Protein AF-A0A9D1PDZ3-F1 (afdb_monomer_lite)

Radius of gyration: 18.88 Å; chains: 1; bounding box: 60×38×39 Å

Foldseek 3Di:
DDDDQDWDDAVPHTADDQVLAPDPLSNQAVPLLSVLLSVQLSCVVPVVDCLQPDDSVHRHSVSSNVSSVVLCVLLVRDNVHPPDPVSSCRSSVVSVVVSPFDWDWDADPNDIDIDGVCCQQPVVDPDRDPDDDDDDDDD

Secondary structure (DSSP, 8-state):
---PPPPPEETTEES--GGG-SSHHHHHH-HHHHHHHHHHHHHHHHS------S-TTS--HHHHHHHHHHHHHHH---TT----HHHHHHHHHHHHHHHS--EEEEEETTEEEEEEHHHHH-SS-SS-TT---------

Organism: NCBI:txid2838501

Sequence (139 aa):
MKKELPYFKIEEARGGNQEWFPDRMMRLGGCAAVTACDSCIFFDLYKETHLYPFDRKNITKADYIRFGMEMKPYLRPRWSGIDTLDIYMEGFGKYEKRQEKFMAKIVTYGKYFWVDFQELWNTGRKRKGGLILYRGKEG

pLDDT: mean 85.68, std 13.32, range [43.22, 97.5]

Structure (mmCIF, N/CA/C/O backbone):
data_AF-A0A9D1PDZ3-F1
#
_entry.id   AF-A0A9D1PDZ3-F1
#
loop_
_atom_site.group_PDB
_atom_site.id
_atom_site.type_symbol
_atom_site.label_atom_id
_atom_site.label_alt_id
_atom_site.label_comp_id
_atom_site.label_asym_id
_atom_site.label_entity_id
_atom_site.label_seq_id
_atom_site.pdbx_PDB_ins_code
_atom_site.Cartn_x
_atom_site.Cartn_y
_atom_site.Cartn_z
_atom_site.oc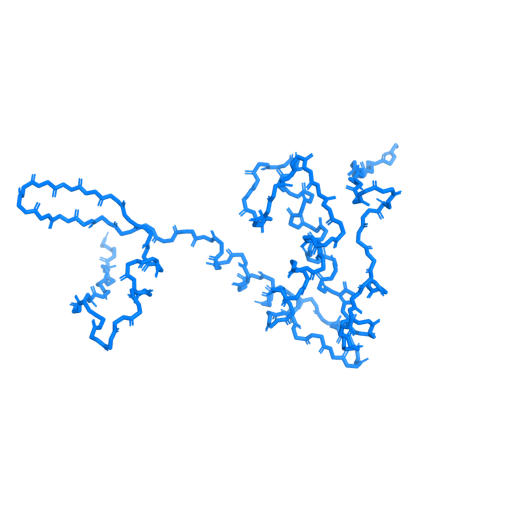cupancy
_atom_site.B_iso_or_equiv
_atom_site.auth_seq_id
_atom_site.auth_comp_id
_atom_site.auth_asym_id
_atom_site.auth_atom_id
_atom_site.pdbx_PDB_model_num
ATOM 1 N N . MET A 1 1 ? 24.091 16.941 11.151 1.00 52.69 1 MET A N 1
ATOM 2 C CA . MET A 1 1 ? 23.714 15.537 11.429 1.00 52.69 1 MET A CA 1
ATOM 3 C C . MET A 1 1 ? 22.585 15.159 10.479 1.00 52.69 1 MET A C 1
ATOM 5 O O . MET A 1 1 ? 21.596 15.883 10.449 1.00 52.69 1 MET A O 1
ATOM 9 N N . LYS A 1 2 ? 22.749 14.127 9.639 1.00 55.41 2 LYS A N 1
ATOM 10 C CA . LYS A 1 2 ? 21.676 13.692 8.727 1.00 55.41 2 LYS A CA 1
ATOM 11 C C . LYS A 1 2 ? 20.552 13.059 9.556 1.00 55.41 2 LYS A C 1
ATOM 13 O O . LYS A 1 2 ? 20.829 12.219 10.405 1.00 55.41 2 LYS A O 1
ATOM 18 N N . LYS A 1 3 ? 19.308 13.499 9.352 1.00 75.12 3 LYS A N 1
ATOM 19 C CA . LYS A 1 3 ? 18.118 12.845 9.912 1.00 75.12 3 LYS A CA 1
ATOM 20 C C . LYS A 1 3 ? 17.672 11.785 8.909 1.00 75.12 3 LYS A C 1
ATOM 22 O O . LYS A 1 3 ? 16.990 12.114 7.946 1.00 75.12 3 LYS A O 1
ATOM 27 N N . GLU A 1 4 ? 18.131 10.553 9.093 1.00 74.94 4 GLU A N 1
ATOM 28 C CA . GLU A 1 4 ? 17.720 9.416 8.262 1.00 74.94 4 GLU A CA 1
ATOM 29 C C . GLU A 1 4 ? 16.493 8.739 8.875 1.00 74.94 4 GLU A C 1
ATOM 31 O O . GLU A 1 4 ? 16.352 8.672 10.099 1.00 74.94 4 GLU A O 1
ATOM 36 N N . LEU A 1 5 ? 15.579 8.276 8.022 1.00 75.06 5 LEU A N 1
ATOM 37 C CA . LEU A 1 5 ? 14.415 7.526 8.475 1.00 75.06 5 LEU A CA 1
ATOM 38 C C . LEU A 1 5 ? 14.856 6.124 8.932 1.00 75.06 5 LEU A C 1
ATOM 40 O O . LEU A 1 5 ? 15.740 5.535 8.304 1.00 75.06 5 LEU A O 1
ATOM 44 N N . PRO A 1 6 ? 14.262 5.573 10.005 1.00 82.44 6 PRO A N 1
ATOM 45 C CA . PRO A 1 6 ? 14.533 4.201 10.407 1.00 82.44 6 PRO A CA 1
ATOM 46 C C . PRO A 1 6 ? 14.090 3.228 9.306 1.00 82.44 6 PRO A C 1
ATOM 48 O O . PRO A 1 6 ? 12.984 3.330 8.776 1.00 82.44 6 PRO A O 1
ATOM 51 N N . TYR A 1 7 ? 14.966 2.286 8.958 1.00 80.62 7 TYR A N 1
ATOM 52 C CA . TYR A 1 7 ? 14.661 1.246 7.978 1.00 80.62 7 TYR A CA 1
ATOM 53 C C . TYR A 1 7 ? 13.813 0.141 8.608 1.00 80.62 7 TYR A C 1
ATOM 55 O O . TYR A 1 7 ? 14.068 -0.275 9.739 1.00 80.62 7 TYR A O 1
ATOM 63 N N . PHE A 1 8 ? 12.879 -0.400 7.830 1.00 90.88 8 PHE A N 1
ATOM 64 C CA . PHE A 1 8 ? 12.209 -1.659 8.133 1.00 90.88 8 PHE A CA 1
ATOM 65 C C . PHE A 1 8 ? 12.768 -2.781 7.253 1.00 90.88 8 PHE A C 1
ATOM 67 O O . PHE A 1 8 ? 13.373 -2.542 6.199 1.00 90.88 8 PHE A O 1
ATOM 74 N N . LYS A 1 9 ? 12.582 -4.019 7.707 1.00 93.06 9 LYS A N 1
ATOM 75 C CA . LYS A 1 9 ? 12.952 -5.210 6.950 1.00 93.06 9 LYS A CA 1
ATOM 76 C C . LYS A 1 9 ? 11.710 -5.931 6.449 1.00 93.06 9 LYS A C 1
ATOM 78 O O . LYS A 1 9 ? 10.691 -5.959 7.135 1.00 93.06 9 LYS A O 1
ATOM 83 N N . ILE A 1 10 ? 11.843 -6.527 5.274 1.00 94.06 10 ILE A N 1
ATOM 84 C CA . ILE A 1 10 ? 10.925 -7.529 4.745 1.00 94.06 10 ILE A CA 1
ATOM 85 C C . ILE A 1 10 ? 11.740 -8.810 4.692 1.00 94.06 10 ILE A C 1
ATOM 87 O O . ILE A 1 10 ? 12.611 -8.952 3.831 1.00 94.06 10 ILE A O 1
ATOM 91 N N . GLU A 1 11 ? 11.516 -9.697 5.659 1.00 90.56 11 GLU A N 1
ATOM 92 C CA . GLU A 1 11 ? 12.396 -10.845 5.909 1.00 90.56 11 GLU A CA 1
ATOM 93 C C . GLU A 1 11 ? 13.868 -10.383 6.045 1.00 90.56 11 GLU A C 1
ATOM 95 O O . GLU A 1 11 ? 14.192 -9.564 6.908 1.00 90.56 11 GLU A O 1
ATOM 100 N N . GLU A 1 12 ? 14.761 -10.854 5.172 1.00 88.88 12 GLU A N 1
ATOM 101 C CA . GLU A 1 12 ? 16.183 -10.483 5.163 1.00 88.88 12 GLU A CA 1
ATOM 102 C C . GLU A 1 12 ? 16.490 -9.214 4.343 1.00 88.88 12 GLU A C 1
ATOM 104 O O . GLU A 1 12 ? 17.600 -8.679 4.398 1.00 88.88 12 GLU A O 1
ATOM 109 N N . ALA A 1 13 ? 15.520 -8.702 3.581 1.00 91.50 13 ALA A N 1
ATOM 110 C CA . ALA A 1 13 ? 15.702 -7.556 2.697 1.00 91.50 13 ALA A CA 1
ATOM 111 C C . ALA A 1 13 ? 15.389 -6.219 3.386 1.00 91.50 13 ALA A C 1
ATOM 113 O O . ALA A 1 13 ? 14.538 -6.125 4.271 1.00 91.50 13 ALA A O 1
ATOM 114 N N . ARG A 1 14 ? 16.073 -5.152 2.955 1.00 89.81 14 ARG A N 1
ATOM 115 C CA . ARG A 1 14 ? 15.788 -3.772 3.375 1.00 89.81 14 ARG A CA 1
ATOM 116 C C . ARG A 1 14 ? 14.755 -3.164 2.427 1.00 89.81 14 ARG A C 1
ATOM 118 O O . ARG A 1 14 ? 15.098 -2.894 1.280 1.00 89.81 14 ARG A O 1
ATOM 125 N N . GLY A 1 15 ? 13.540 -2.928 2.919 1.00 89.50 15 GLY A N 1
ATOM 126 C CA . GLY A 1 15 ? 12.436 -2.408 2.104 1.00 89.50 15 GLY A CA 1
ATOM 127 C C . GLY A 1 15 ? 11.995 -3.353 0.981 1.00 89.50 15 GLY A C 1
ATOM 128 O O . GLY A 1 15 ? 12.375 -4.527 0.948 1.00 89.50 15 GLY A O 1
ATOM 129 N N . GLY A 1 16 ? 11.160 -2.836 0.082 1.00 93.19 16 GLY A N 1
ATOM 130 C CA . GLY A 1 16 ? 10.625 -3.580 -1.051 1.00 93.19 16 GLY A CA 1
ATOM 131 C C . GLY A 1 16 ? 11.558 -3.679 -2.252 1.00 93.19 16 GLY A C 1
ATOM 132 O O . GLY A 1 16 ? 12.440 -2.849 -2.459 1.00 93.19 16 GLY A O 1
ATOM 133 N N . ASN A 1 17 ? 11.321 -4.676 -3.107 1.00 94.06 17 ASN A N 1
ATOM 134 C CA . ASN A 1 17 ? 12.016 -4.802 -4.388 1.00 94.06 17 ASN A CA 1
ATOM 135 C C . ASN A 1 17 ? 11.034 -5.164 -5.517 1.00 94.06 17 ASN A C 1
ATOM 137 O O . ASN A 1 17 ? 10.303 -6.155 -5.446 1.00 94.06 17 ASN A O 1
ATOM 141 N N . GLN A 1 18 ? 11.052 -4.365 -6.590 1.00 92.38 18 GLN A N 1
ATOM 142 C CA . GLN A 1 18 ? 10.204 -4.537 -7.775 1.00 92.38 18 GLN A CA 1
ATOM 143 C C . GLN A 1 18 ? 10.424 -5.868 -8.517 1.00 92.38 18 GLN A C 1
ATOM 145 O O . GLN A 1 18 ? 9.519 -6.349 -9.196 1.00 92.38 18 GLN A O 1
ATOM 150 N N . GLU A 1 19 ? 11.592 -6.495 -8.381 1.00 94.44 19 GLU A N 1
ATOM 151 C CA . GLU A 1 19 ? 11.920 -7.777 -9.018 1.00 94.44 19 GLU A CA 1
ATOM 152 C C . GLU A 1 19 ? 11.162 -8.956 -8.408 1.00 94.44 19 GLU A C 1
ATOM 154 O O . GLU A 1 19 ? 11.017 -10.000 -9.044 1.00 94.44 19 GLU A O 1
ATOM 159 N N . TRP A 1 20 ? 10.639 -8.796 -7.190 1.00 96.19 20 TRP A N 1
ATOM 160 C CA . TRP A 1 20 ? 9.866 -9.836 -6.516 1.00 96.19 20 TRP A CA 1
ATOM 161 C C . TRP A 1 20 ? 8.502 -10.079 -7.159 1.00 96.19 20 TRP A C 1
ATOM 163 O O . TRP A 1 20 ? 7.893 -11.123 -6.929 1.00 96.19 20 TRP A O 1
ATOM 173 N N . PHE A 1 21 ? 8.006 -9.128 -7.952 1.00 96.56 21 PHE A N 1
ATOM 174 C CA . PHE A 1 21 ? 6.673 -9.213 -8.525 1.00 96.56 21 PHE A CA 1
ATOM 175 C C . PHE A 1 21 ? 6.647 -10.163 -9.732 1.00 96.56 21 PHE A C 1
ATOM 177 O O . PHE A 1 21 ? 7.399 -9.975 -10.690 1.00 96.56 21 PHE A O 1
ATOM 184 N N . PRO A 1 22 ? 5.729 -11.145 -9.775 1.00 93.88 22 PRO A N 1
ATOM 185 C CA . PRO A 1 22 ? 5.571 -11.990 -10.958 1.00 93.88 22 PRO A CA 1
ATOM 186 C C . PRO A 1 22 ? 5.042 -11.190 -12.161 1.00 93.88 22 PRO A C 1
ATOM 188 O O . PRO A 1 22 ? 5.366 -11.494 -13.312 1.00 93.88 22 PRO A O 1
ATOM 191 N N . ASP A 1 23 ? 4.283 -10.121 -11.911 1.00 95.62 23 ASP A N 1
ATOM 192 C CA . ASP A 1 23 ? 3.717 -9.245 -12.934 1.00 95.62 23 ASP A CA 1
ATOM 193 C C . ASP A 1 23 ? 4.795 -8.436 -13.677 1.00 95.62 23 ASP A C 1
ATOM 195 O O . ASP A 1 23 ? 5.585 -7.703 -13.080 1.00 95.62 23 ASP A O 1
ATOM 199 N N . ARG A 1 24 ? 4.818 -8.549 -15.011 1.00 93.19 24 ARG A N 1
ATOM 200 C CA . ARG A 1 24 ? 5.832 -7.894 -15.855 1.00 93.19 24 ARG A CA 1
ATOM 201 C C . ARG A 1 24 ? 5.755 -6.366 -15.789 1.00 93.19 24 ARG A C 1
ATOM 203 O O . ARG A 1 24 ? 6.792 -5.711 -15.840 1.00 93.19 24 ARG A O 1
ATOM 210 N N . MET A 1 25 ? 4.554 -5.798 -15.671 1.00 93.19 25 MET A N 1
ATOM 211 C CA . MET A 1 25 ? 4.385 -4.345 -15.617 1.00 93.19 25 MET A CA 1
ATOM 212 C C . MET A 1 25 ? 4.866 -3.783 -14.273 1.00 93.19 25 MET A C 1
ATOM 214 O O . MET A 1 25 ? 5.507 -2.737 -14.252 1.00 93.19 25 MET A O 1
ATOM 218 N N . MET A 1 26 ? 4.641 -4.506 -13.171 1.00 95.12 26 MET A N 1
ATOM 219 C CA . MET A 1 26 ? 5.220 -4.181 -11.861 1.00 95.12 26 MET A CA 1
ATOM 220 C C . MET A 1 26 ? 6.752 -4.235 -11.877 1.00 95.12 26 MET A C 1
ATOM 222 O O . MET A 1 26 ? 7.393 -3.324 -11.365 1.00 95.12 26 MET A O 1
ATOM 226 N N . ARG A 1 27 ? 7.349 -5.244 -12.524 1.00 94.38 27 ARG A N 1
ATOM 227 C CA . ARG A 1 27 ? 8.816 -5.353 -12.633 1.00 94.38 27 ARG A CA 1
ATOM 228 C C . ARG A 1 27 ? 9.470 -4.222 -13.422 1.00 94.38 27 ARG A C 1
ATOM 230 O O . ARG A 1 27 ? 10.595 -3.854 -13.108 1.00 94.38 27 ARG A O 1
ATOM 237 N N . LEU A 1 28 ? 8.796 -3.703 -14.451 1.00 90.75 28 LEU A N 1
ATOM 238 C CA . LEU A 1 28 ? 9.362 -2.696 -15.360 1.00 90.75 28 LEU A CA 1
ATOM 239 C C . LEU A 1 28 ? 8.995 -1.255 -14.985 1.00 90.75 28 LEU A C 1
ATOM 241 O O . LEU A 1 28 ? 9.822 -0.365 -15.126 1.00 90.75 28 LEU A O 1
ATOM 245 N N . GLY A 1 29 ? 7.767 -1.018 -14.521 1.00 91.56 29 GLY A N 1
ATOM 246 C CA . GLY A 1 29 ? 7.234 0.323 -14.256 1.00 91.56 29 GLY A CA 1
ATOM 247 C C . GLY A 1 29 ? 6.543 0.459 -12.900 1.00 91.56 29 GLY A C 1
ATOM 248 O O . GLY A 1 29 ? 5.741 1.373 -12.712 1.00 91.56 29 GLY A O 1
ATOM 249 N N . GLY A 1 30 ? 6.784 -0.474 -11.976 1.00 92.62 30 GLY A N 1
ATOM 250 C CA . GLY A 1 30 ? 6.153 -0.516 -10.656 1.00 92.62 30 GLY A CA 1
ATOM 251 C C . GLY A 1 30 ? 6.902 0.234 -9.559 1.00 92.62 30 GLY A C 1
ATOM 252 O O . GLY A 1 30 ? 6.466 0.154 -8.416 1.00 92.62 30 GLY A O 1
ATOM 253 N N . CYS A 1 31 ? 7.982 0.962 -9.865 1.00 94.00 31 CYS A N 1
ATOM 254 C CA . CYS A 1 31 ? 8.781 1.692 -8.871 1.00 94.00 31 CYS A CA 1
ATOM 255 C C . CYS A 1 31 ? 7.912 2.571 -7.958 1.00 94.00 31 CYS A C 1
ATOM 257 O O . CYS A 1 31 ? 7.987 2.456 -6.742 1.00 94.00 31 CYS A O 1
ATOM 259 N N . ALA A 1 32 ? 6.989 3.344 -8.534 1.00 94.69 32 ALA A N 1
ATOM 260 C CA . ALA A 1 32 ? 6.050 4.158 -7.773 1.00 94.69 32 ALA A CA 1
ATOM 261 C C . ALA A 1 32 ? 5.119 3.324 -6.872 1.00 94.69 32 ALA A C 1
ATOM 263 O O . ALA A 1 32 ? 4.812 3.732 -5.756 1.00 94.69 32 ALA A O 1
ATOM 264 N N . ALA A 1 33 ? 4.684 2.143 -7.324 1.00 95.62 33 ALA A N 1
ATOM 265 C CA . ALA A 1 33 ? 3.859 1.251 -6.511 1.00 95.62 33 ALA A CA 1
ATOM 266 C C . ALA A 1 33 ? 4.638 0.654 -5.335 1.00 95.62 33 ALA A C 1
ATOM 268 O O . ALA A 1 33 ? 4.102 0.594 -4.232 1.00 95.62 33 ALA A O 1
ATOM 269 N N . VAL A 1 34 ? 5.902 0.287 -5.549 1.00 95.69 34 VAL A N 1
ATOM 270 C CA . VAL A 1 34 ? 6.829 -0.144 -4.492 1.00 95.69 34 VAL A CA 1
ATOM 271 C C . VAL A 1 34 ? 7.056 0.988 -3.488 1.00 95.69 34 VAL A C 1
ATOM 273 O O . VAL A 1 34 ? 6.889 0.777 -2.293 1.00 95.69 34 VAL A O 1
ATOM 276 N N . THR A 1 35 ? 7.318 2.214 -3.954 1.00 95.25 35 THR A N 1
ATOM 277 C CA . THR A 1 35 ? 7.476 3.393 -3.085 1.00 95.25 35 THR A CA 1
ATOM 278 C C . THR A 1 35 ? 6.231 3.667 -2.243 1.00 95.25 35 THR A C 1
ATOM 280 O O . THR A 1 35 ? 6.352 3.947 -1.051 1.00 95.25 35 THR A O 1
ATOM 283 N N . ALA A 1 36 ? 5.034 3.553 -2.820 1.00 96.31 36 ALA A N 1
ATOM 284 C CA . ALA A 1 36 ? 3.791 3.711 -2.072 1.00 96.31 36 ALA A CA 1
ATOM 285 C C . ALA A 1 36 ? 3.611 2.605 -1.022 1.00 96.31 36 ALA A C 1
ATOM 287 O O . ALA A 1 36 ? 3.235 2.896 0.111 1.00 96.31 36 ALA A O 1
ATOM 288 N N . CYS A 1 37 ? 3.938 1.354 -1.362 1.00 96.75 37 CYS A N 1
ATOM 289 C CA . CYS A 1 37 ? 3.881 0.243 -0.411 1.00 96.75 37 CYS A CA 1
ATOM 290 C C . CYS A 1 37 ? 4.844 0.446 0.765 1.00 96.75 37 CYS A C 1
ATOM 292 O O . CYS A 1 37 ? 4.447 0.306 1.922 1.00 96.75 37 CYS A O 1
ATOM 294 N N . ASP A 1 38 ? 6.086 0.829 0.473 1.00 95.75 38 ASP A N 1
ATOM 295 C CA . ASP A 1 38 ? 7.103 1.094 1.489 1.00 95.75 38 ASP A CA 1
ATOM 296 C C . ASP A 1 38 ? 6.701 2.272 2.382 1.00 95.75 38 ASP A C 1
ATOM 298 O O . ASP A 1 38 ? 6.896 2.223 3.596 1.00 95.75 38 ASP A O 1
ATOM 302 N N . SER A 1 39 ? 6.069 3.296 1.800 1.00 94.75 39 SER A N 1
ATOM 303 C CA . SER A 1 39 ? 5.533 4.443 2.538 1.00 94.75 39 SER A CA 1
ATOM 304 C C . SER A 1 39 ? 4.416 4.022 3.499 1.00 94.75 39 SER A C 1
ATOM 306 O O . SER A 1 39 ? 4.465 4.378 4.673 1.00 94.75 39 SER A O 1
ATOM 308 N N . CYS A 1 40 ? 3.448 3.214 3.046 1.00 95.44 40 CYS A N 1
ATOM 309 C CA . CYS A 1 40 ? 2.379 2.689 3.906 1.00 95.44 40 CYS A CA 1
ATOM 310 C C . CYS A 1 40 ? 2.927 1.880 5.084 1.00 95.44 40 CYS A C 1
ATOM 312 O O . CYS A 1 40 ? 2.517 2.096 6.220 1.00 95.44 40 CYS A O 1
ATOM 314 N N . ILE A 1 41 ? 3.870 0.972 4.822 1.00 95.50 41 ILE A N 1
ATOM 315 C CA . ILE A 1 41 ? 4.496 0.157 5.867 1.00 95.50 41 ILE A CA 1
ATOM 316 C C . ILE A 1 41 ? 5.248 1.045 6.859 1.00 95.50 41 ILE A C 1
ATOM 318 O O . ILE A 1 41 ? 5.100 0.894 8.070 1.00 95.50 41 ILE A O 1
ATOM 322 N N . PHE A 1 42 ? 6.033 1.996 6.355 1.00 94.56 42 PHE A N 1
ATOM 323 C CA . PHE A 1 42 ? 6.765 2.931 7.196 1.00 94.56 42 PHE A CA 1
ATOM 324 C C . PHE A 1 42 ? 5.822 3.733 8.107 1.00 94.56 42 PHE A C 1
ATOM 326 O O . PHE A 1 42 ? 6.056 3.831 9.314 1.00 94.56 42 PHE A O 1
ATOM 333 N N . PHE A 1 43 ? 4.739 4.289 7.563 1.00 92.75 43 PHE A N 1
ATOM 334 C CA . PHE A 1 43 ? 3.783 5.051 8.363 1.00 92.75 43 PHE A CA 1
ATOM 335 C C . PHE A 1 43 ? 3.066 4.172 9.397 1.00 92.75 43 PHE A C 1
ATOM 337 O O . PHE A 1 43 ? 2.923 4.587 10.548 1.00 92.75 43 PHE A O 1
ATOM 344 N N . ASP A 1 44 ? 2.719 2.930 9.063 1.00 92.62 44 ASP A N 1
ATOM 345 C CA . ASP A 1 44 ? 2.063 2.021 10.010 1.00 92.62 44 ASP A CA 1
ATOM 346 C C . ASP A 1 44 ? 2.986 1.592 11.158 1.00 92.62 44 ASP A C 1
ATOM 348 O O . ASP A 1 44 ? 2.514 1.341 12.273 1.00 92.62 44 ASP A O 1
ATOM 352 N N . LEU A 1 45 ? 4.298 1.518 10.906 1.00 92.06 45 LEU A N 1
ATOM 353 C CA . LEU A 1 45 ? 5.306 1.165 11.906 1.00 92.06 45 LEU A CA 1
ATOM 354 C C . LEU A 1 45 ? 5.673 2.331 12.831 1.00 92.06 45 LEU A C 1
ATOM 356 O O . LEU A 1 45 ? 5.910 2.108 14.016 1.00 92.06 45 LEU A O 1
ATOM 360 N N . TYR A 1 46 ? 5.738 3.559 12.309 1.00 90.69 46 TYR A N 1
ATOM 361 C CA . TYR A 1 46 ? 6.336 4.693 13.033 1.00 90.69 46 TYR A CA 1
ATOM 362 C C . TYR A 1 46 ? 5.396 5.878 13.275 1.00 90.69 46 T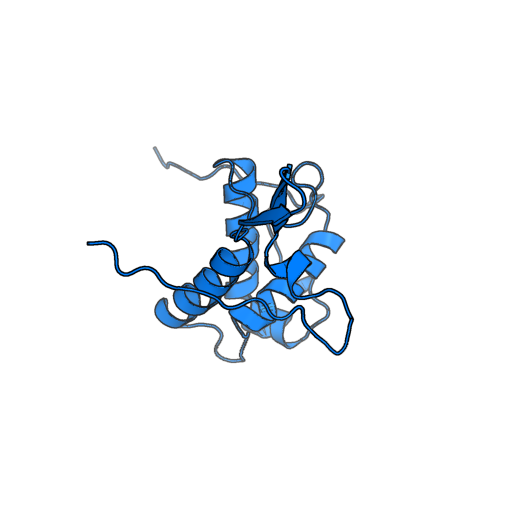YR A C 1
ATOM 364 O O . TYR A 1 46 ? 5.778 6.819 13.975 1.00 90.69 46 TYR A O 1
ATOM 372 N N . LYS A 1 47 ? 4.207 5.882 12.667 1.00 88.44 47 LYS A N 1
ATOM 373 C CA . LYS A 1 47 ? 3.227 6.982 12.724 1.00 88.44 47 LYS A CA 1
ATOM 374 C C . LYS A 1 47 ? 1.812 6.521 13.075 1.00 88.44 47 LYS A C 1
ATOM 376 O O . LYS A 1 47 ? 0.898 7.333 13.019 1.00 88.44 47 LYS A O 1
ATOM 381 N N . GLU A 1 48 ? 1.648 5.252 13.453 1.00 83.44 48 GLU A N 1
ATOM 382 C CA . GLU A 1 48 ? 0.371 4.658 13.880 1.00 83.44 48 GLU A CA 1
ATOM 383 C C . GLU A 1 48 ? -0.767 4.811 12.857 1.00 83.44 48 GLU A C 1
ATOM 385 O O . GLU A 1 48 ? -1.945 4.892 13.208 1.00 83.44 48 GLU A O 1
ATOM 390 N N . THR A 1 49 ? -0.423 4.814 11.568 1.00 87.25 49 THR A N 1
ATOM 391 C CA . THR A 1 49 ? -1.422 4.702 10.503 1.00 87.25 49 THR A CA 1
ATOM 392 C C . THR A 1 49 ? -1.939 3.261 10.384 1.00 87.25 49 THR A C 1
ATOM 394 O O . THR A 1 49 ? -1.473 2.356 11.079 1.00 87.25 49 THR A O 1
ATOM 397 N N . HIS A 1 50 ? -2.952 3.065 9.535 1.00 89.56 50 HIS A N 1
ATOM 398 C CA . HIS A 1 50 ? -3.577 1.764 9.254 1.00 89.56 50 H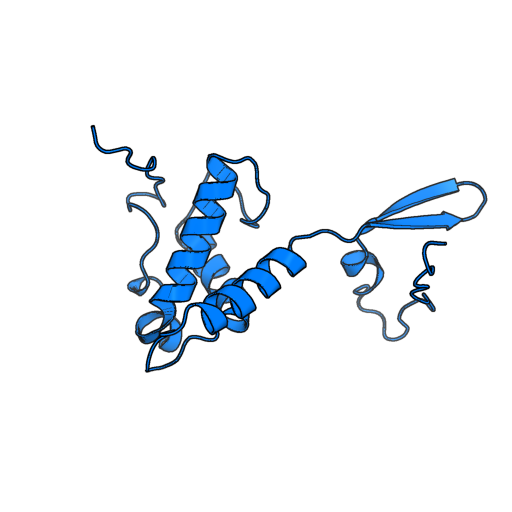IS A CA 1
ATOM 399 C C . HIS A 1 50 ? -3.677 1.530 7.734 1.00 89.56 50 HIS A C 1
ATOM 401 O O . HIS A 1 50 ? -4.729 1.168 7.206 1.00 89.56 50 HIS A O 1
ATOM 407 N N . LEU A 1 51 ? -2.602 1.844 7.011 1.00 92.94 51 LEU A N 1
ATOM 408 C CA . LEU A 1 51 ? -2.516 1.801 5.554 1.00 92.94 51 LEU A CA 1
ATOM 409 C C . LEU A 1 51 ? -2.013 0.456 5.026 1.00 92.94 51 LEU A C 1
ATOM 411 O O . LEU A 1 51 ? -2.291 0.137 3.871 1.00 92.94 51 LEU A O 1
ATOM 415 N N . TYR A 1 52 ? -1.273 -0.323 5.814 1.00 94.50 52 TYR A N 1
ATOM 416 C CA . TYR A 1 52 ? -0.823 -1.663 5.457 1.00 94.50 52 TYR A CA 1
ATOM 417 C C . TYR A 1 52 ? -1.881 -2.693 5.891 1.00 94.50 52 TYR A C 1
ATOM 419 O O . TYR A 1 52 ? -2.166 -2.822 7.081 1.00 94.50 52 TYR A O 1
ATOM 427 N N . PRO A 1 53 ? -2.488 -3.449 4.958 1.00 91.69 53 PRO A N 1
ATOM 428 C CA . PRO A 1 53 ? -3.641 -4.296 5.273 1.00 91.69 53 PRO A CA 1
ATOM 429 C C . PRO A 1 53 ? -3.276 -5.640 5.933 1.00 91.69 53 PRO A C 1
ATOM 431 O O . PRO A 1 53 ? -4.170 -6.436 6.220 1.00 91.69 53 PRO A O 1
ATOM 434 N N . PHE A 1 54 ? -1.987 -5.920 6.148 1.00 94.25 54 PHE A N 1
ATOM 435 C CA . PHE A 1 54 ? -1.491 -7.184 6.707 1.00 94.25 54 PHE A CA 1
ATOM 436 C C . PHE A 1 54 ? -0.795 -6.973 8.061 1.00 94.25 54 PHE A C 1
ATOM 438 O O . PHE A 1 54 ? -0.771 -5.872 8.610 1.00 94.25 54 PHE A O 1
ATOM 445 N N . ASP A 1 55 ? -0.234 -8.041 8.633 1.00 92.50 55 ASP A N 1
ATOM 446 C CA . ASP A 1 55 ? 0.419 -7.969 9.940 1.00 92.50 55 ASP A C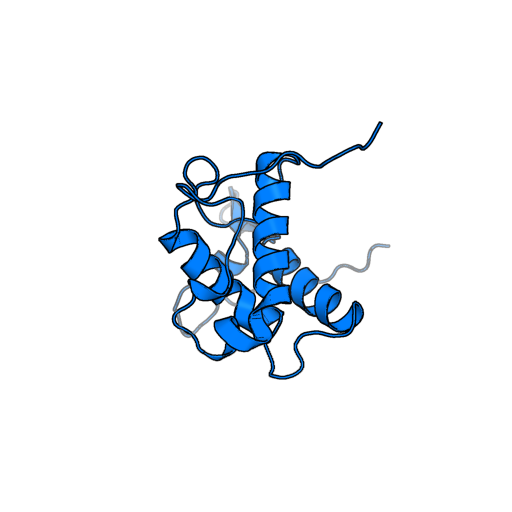A 1
ATOM 447 C C . ASP A 1 55 ? 1.722 -7.153 9.885 1.00 92.50 55 ASP A C 1
ATOM 449 O O . ASP A 1 55 ? 2.754 -7.608 9.391 1.00 92.50 55 ASP A O 1
ATOM 453 N N . ARG A 1 56 ? 1.694 -5.943 10.455 1.00 90.88 56 ARG A N 1
ATOM 454 C CA . ARG A 1 56 ? 2.874 -5.071 10.567 1.00 90.88 56 ARG A CA 1
ATOM 455 C C . ARG A 1 56 ? 3.981 -5.633 11.466 1.00 90.88 56 ARG A C 1
ATOM 457 O O . ARG A 1 56 ? 5.106 -5.151 11.398 1.00 90.88 56 ARG A O 1
ATOM 464 N N . LYS A 1 57 ? 3.690 -6.617 12.329 1.00 90.38 57 LYS A N 1
ATOM 465 C CA . LYS A 1 57 ? 4.699 -7.256 13.193 1.00 90.38 57 LYS A CA 1
ATOM 466 C C . LYS A 1 57 ? 5.498 -8.330 12.458 1.00 90.38 57 LYS A C 1
ATOM 468 O O . LYS A 1 57 ? 6.599 -8.653 12.896 1.00 90.38 57 LYS A O 1
ATOM 473 N N . ASN A 1 58 ? 4.958 -8.868 11.366 1.00 93.50 58 ASN A N 1
ATOM 474 C CA . ASN A 1 58 ? 5.580 -9.926 10.582 1.00 93.50 58 ASN A CA 1
ATOM 475 C C . ASN A 1 58 ? 5.377 -9.679 9.080 1.00 93.50 58 ASN A C 1
ATOM 477 O O . ASN A 1 58 ? 4.482 -10.238 8.447 1.00 93.50 58 ASN A O 1
ATOM 481 N N . ILE A 1 59 ? 6.218 -8.816 8.511 1.00 94.56 59 ILE A N 1
ATOM 482 C CA . ILE A 1 59 ? 6.131 -8.428 7.103 1.00 94.56 59 ILE A CA 1
ATOM 483 C C . ILE A 1 59 ? 6.860 -9.465 6.247 1.00 94.56 59 ILE A C 1
ATOM 485 O O . ILE A 1 59 ? 8.090 -9.474 6.164 1.00 94.56 59 ILE A O 1
ATOM 489 N N . THR A 1 60 ? 6.082 -10.334 5.604 1.00 96.62 60 THR A N 1
ATOM 490 C CA . THR A 1 60 ? 6.593 -11.367 4.697 1.00 96.62 60 THR A CA 1
ATOM 491 C C . THR A 1 60 ? 6.709 -10.854 3.265 1.00 96.62 60 THR A C 1
ATOM 493 O O . THR A 1 60 ? 5.988 -9.946 2.837 1.00 96.62 60 THR A O 1
ATOM 496 N N . LYS A 1 61 ? 7.574 -11.484 2.470 1.00 96.94 61 LYS A N 1
ATOM 497 C CA . LYS A 1 61 ? 7.691 -11.192 1.038 1.00 96.94 61 LYS A CA 1
ATOM 498 C C . LYS A 1 61 ? 6.400 -11.515 0.286 1.00 96.94 61 LYS A C 1
ATOM 500 O O . LYS A 1 61 ? 6.032 -10.802 -0.646 1.00 96.94 61 LYS A O 1
ATOM 505 N N . ALA A 1 62 ? 5.697 -12.571 0.696 1.00 96.88 62 ALA A N 1
ATOM 506 C CA . ALA A 1 62 ? 4.424 -12.965 0.101 1.00 96.88 62 ALA A CA 1
ATOM 507 C C . ALA A 1 62 ? 3.344 -11.890 0.304 1.00 96.88 62 ALA A C 1
ATOM 509 O O . ALA A 1 62 ? 2.679 -11.501 -0.660 1.00 96.88 62 ALA A O 1
ATOM 510 N N . ASP A 1 63 ? 3.208 -11.364 1.524 1.00 97.12 63 ASP A N 1
ATOM 511 C CA . ASP A 1 63 ? 2.260 -10.285 1.815 1.00 97.12 63 ASP A CA 1
ATOM 512 C C . ASP A 1 63 ? 2.658 -8.983 1.128 1.00 97.12 63 ASP A C 1
ATOM 514 O O . ASP A 1 63 ? 1.798 -8.294 0.583 1.00 97.12 63 ASP A O 1
ATOM 518 N N . TYR A 1 64 ? 3.956 -8.692 1.033 1.00 97.38 64 TYR A N 1
ATOM 519 C CA . TYR A 1 64 ? 4.436 -7.535 0.284 1.00 97.38 64 TYR A CA 1
ATOM 520 C C . TYR A 1 64 ? 4.078 -7.604 -1.209 1.00 97.38 64 TYR A C 1
ATOM 522 O O . TYR A 1 64 ? 3.587 -6.632 -1.786 1.00 97.38 64 TYR A O 1
ATOM 530 N N . ILE A 1 65 ? 4.266 -8.764 -1.851 1.00 97.50 65 ILE A N 1
ATOM 531 C CA . ILE A 1 65 ? 3.882 -8.959 -3.258 1.00 97.50 65 ILE A CA 1
ATOM 532 C C . ILE A 1 65 ? 2.366 -8.795 -3.423 1.00 97.50 65 ILE A C 1
ATOM 534 O O . ILE A 1 65 ? 1.920 -8.112 -4.347 1.00 97.50 65 ILE A O 1
ATOM 538 N N . ARG A 1 66 ? 1.562 -9.382 -2.525 1.00 97.44 66 ARG A N 1
ATOM 539 C CA . ARG A 1 66 ? 0.101 -9.198 -2.528 1.00 97.44 66 ARG A CA 1
ATOM 540 C C . ARG A 1 66 ? -0.263 -7.725 -2.392 1.00 97.44 66 ARG A C 1
ATOM 542 O O . ARG A 1 66 ? -1.088 -7.234 -3.159 1.00 97.44 66 ARG A O 1
ATOM 549 N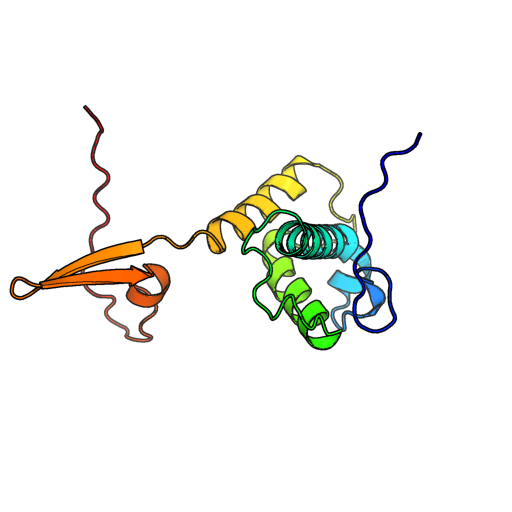 N . PHE A 1 67 ? 0.400 -7.017 -1.482 1.00 97.12 67 PHE A N 1
ATOM 550 C CA . PHE A 1 67 ? 0.159 -5.606 -1.244 1.00 97.12 67 PHE A CA 1
ATOM 551 C C . PHE A 1 67 ? 0.451 -4.757 -2.486 1.00 97.12 67 PHE A C 1
ATOM 553 O O . PHE A 1 67 ? -0.400 -3.983 -2.924 1.00 97.12 67 PHE A O 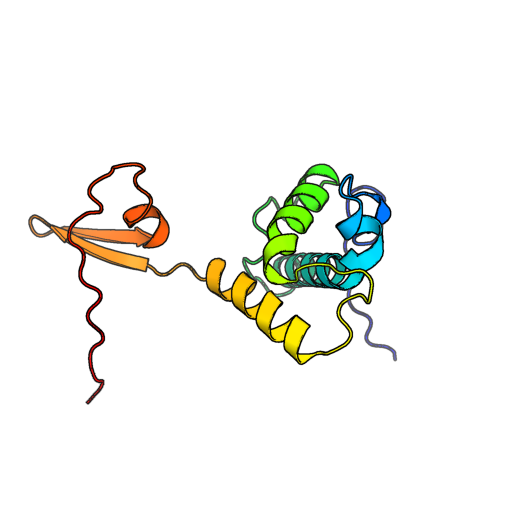1
ATOM 560 N N . GLY A 1 68 ? 1.604 -4.951 -3.130 1.00 97.06 68 GLY A N 1
ATOM 561 C CA . GLY A 1 68 ? 1.916 -4.209 -4.352 1.00 97.06 68 GLY A CA 1
ATOM 562 C C . GLY A 1 68 ? 0.961 -4.522 -5.507 1.00 97.06 68 GLY A C 1
ATOM 563 O O . GLY A 1 68 ? 0.656 -3.635 -6.306 1.00 97.06 68 GLY A O 1
ATOM 564 N N . MET A 1 69 ? 0.403 -5.736 -5.570 1.00 97.00 69 MET A N 1
ATOM 565 C CA . MET A 1 69 ? -0.661 -6.058 -6.528 1.00 97.00 69 MET A CA 1
ATOM 566 C C . MET A 1 69 ? -1.990 -5.360 -6.197 1.00 97.00 69 MET A C 1
ATOM 568 O O . MET A 1 69 ? -2.693 -4.957 -7.124 1.00 97.00 69 MET A O 1
ATOM 572 N N . GLU A 1 70 ? -2.320 -5.148 -4.919 1.00 95.25 70 GLU A N 1
ATOM 573 C CA . GLU A 1 70 ? -3.456 -4.302 -4.519 1.00 95.25 70 GLU A CA 1
ATOM 574 C C . GLU A 1 70 ? -3.235 -2.822 -4.843 1.00 95.25 70 GLU A C 1
ATOM 576 O O . GLU A 1 70 ? -4.184 -2.129 -5.208 1.00 95.25 70 GLU A O 1
ATOM 581 N N . MET A 1 71 ? -1.994 -2.339 -4.745 1.00 96.06 71 MET A N 1
ATOM 582 C CA . MET A 1 71 ? -1.618 -0.958 -5.059 1.00 96.06 71 MET A CA 1
ATOM 583 C C . MET A 1 71 ? -1.626 -0.679 -6.575 1.00 96.06 71 MET A C 1
ATOM 585 O O . MET A 1 71 ? -1.952 0.424 -7.026 1.00 96.06 71 MET A O 1
ATOM 589 N N . LYS A 1 72 ? -1.312 -1.694 -7.391 1.00 95.69 72 LYS A N 1
ATOM 590 C CA . LYS A 1 72 ? -1.224 -1.620 -8.859 1.00 95.69 72 LYS A CA 1
ATOM 591 C C . LYS A 1 72 ? -2.385 -0.872 -9.548 1.00 95.69 72 LYS A C 1
ATOM 593 O O . LYS A 1 72 ? -2.086 0.000 -10.363 1.00 95.69 72 LYS A O 1
ATOM 598 N N . PRO A 1 73 ? -3.681 -1.157 -9.305 1.00 95.12 73 PRO A N 1
ATOM 599 C CA . PRO A 1 73 ? -4.783 -0.461 -9.985 1.00 95.12 73 PRO A CA 1
ATOM 600 C C . PRO A 1 73 ? -4.876 1.042 -9.681 1.00 95.12 73 PRO A C 1
ATOM 602 O O . PRO A 1 73 ? -5.438 1.779 -10.496 1.00 95.12 73 PRO A O 1
ATOM 605 N N . TYR A 1 74 ? -4.326 1.497 -8.551 1.00 95.06 74 TYR A N 1
ATOM 606 C CA . TYR A 1 74 ? -4.340 2.903 -8.141 1.00 95.06 74 TYR A CA 1
ATOM 607 C C . TYR A 1 74 ? -3.267 3.708 -8.863 1.00 95.06 74 TYR A C 1
ATOM 609 O O . TYR A 1 74 ? -3.554 4.754 -9.439 1.00 95.06 74 TYR A O 1
ATOM 617 N N . LEU A 1 75 ? -2.045 3.180 -8.890 1.00 95.06 75 LEU A N 1
ATOM 618 C CA . LEU A 1 75 ? -0.895 3.857 -9.487 1.00 95.06 75 LEU A CA 1
ATOM 619 C C . LEU A 1 75 ? -0.720 3.537 -10.976 1.00 95.06 75 LEU A C 1
ATOM 621 O O . LEU A 1 75 ? -0.081 4.289 -11.707 1.00 95.06 75 LEU A O 1
ATOM 625 N N . ARG A 1 76 ? -1.351 2.462 -11.461 1.00 92.69 76 ARG A N 1
ATOM 626 C CA . ARG A 1 76 ? -1.350 2.015 -12.863 1.00 92.69 76 ARG A CA 1
ATOM 627 C C . ARG A 1 76 ? 0.063 2.050 -13.475 1.00 92.69 76 ARG A C 1
ATOM 629 O O . ARG A 1 76 ? 0.333 2.897 -14.325 1.00 92.69 76 ARG A O 1
ATOM 636 N N . PRO A 1 77 ? 0.981 1.170 -13.038 1.00 91.81 77 PRO A N 1
ATOM 637 C CA . PRO A 1 77 ? 2.308 1.015 -13.632 1.00 91.81 77 PRO A CA 1
ATOM 638 C C . PRO A 1 77 ? 2.265 0.992 -15.161 1.00 91.81 77 PRO A C 1
ATOM 640 O O . PRO A 1 77 ? 1.395 0.355 -15.756 1.00 91.81 77 PRO A O 1
ATOM 643 N N . ARG A 1 78 ? 3.206 1.695 -15.788 1.00 91.31 78 ARG A N 1
ATOM 644 C CA . ARG A 1 78 ? 3.282 1.902 -17.241 1.00 91.31 78 ARG A CA 1
ATOM 645 C C . ARG A 1 78 ? 4.740 1.979 -17.682 1.00 91.31 78 ARG A C 1
ATOM 647 O O . ARG A 1 78 ? 5.615 2.151 -16.842 1.00 91.31 78 ARG A O 1
ATOM 654 N N . TRP A 1 79 ? 5.009 1.799 -18.973 1.00 84.88 79 TRP A N 1
ATOM 655 C CA . TRP A 1 79 ? 6.380 1.651 -19.489 1.00 84.88 79 TRP A CA 1
ATOM 656 C C . TRP A 1 79 ? 7.272 2.865 -19.221 1.00 84.88 79 TRP A C 1
ATOM 658 O O . TRP A 1 79 ? 8.452 2.694 -18.949 1.00 84.88 79 TRP A O 1
ATOM 668 N N . SER A 1 80 ? 6.701 4.069 -19.241 1.00 86.56 80 SER A N 1
ATOM 669 C CA . SER A 1 80 ? 7.401 5.307 -18.882 1.00 86.56 80 SER A CA 1
ATOM 670 C C . SER A 1 80 ? 7.628 5.472 -17.374 1.00 86.56 80 SER A C 1
ATOM 672 O O . SER A 1 80 ? 8.280 6.422 -16.961 1.00 86.56 80 SER A O 1
ATOM 674 N N . GLY A 1 81 ? 7.064 4.593 -16.539 1.00 87.38 81 GLY A N 1
ATOM 675 C CA . GLY A 1 81 ? 6.902 4.845 -15.111 1.00 87.38 81 GLY A CA 1
ATOM 676 C C . GLY A 1 81 ? 5.856 5.930 -14.827 1.00 87.38 81 GLY A C 1
ATOM 677 O O . GLY A 1 81 ? 5.134 6.379 -15.722 1.00 87.38 81 GLY A O 1
ATOM 678 N N . ILE A 1 82 ? 5.741 6.310 -13.555 1.00 89.81 82 ILE A N 1
ATOM 679 C CA . ILE A 1 82 ? 5.006 7.509 -13.139 1.00 89.81 82 ILE A CA 1
ATOM 680 C C . ILE A 1 82 ? 6.040 8.619 -12.992 1.00 89.81 82 ILE A C 1
ATOM 682 O O . ILE A 1 82 ? 6.904 8.535 -12.124 1.00 89.81 82 ILE A O 1
ATOM 686 N N . ASP A 1 83 ? 5.964 9.613 -13.865 1.00 88.50 83 ASP A N 1
ATOM 687 C CA . ASP A 1 83 ? 6.943 10.691 -14.017 1.00 88.50 83 ASP A CA 1
ATOM 688 C C . ASP A 1 83 ? 6.477 12.028 -13.425 1.00 88.50 83 ASP A C 1
ATOM 690 O O . ASP A 1 83 ? 7.284 12.942 -13.262 1.00 88.50 83 ASP A O 1
ATOM 694 N N . THR A 1 84 ? 5.200 12.144 -13.047 1.00 91.38 84 THR A N 1
ATOM 695 C CA . THR A 1 84 ? 4.654 13.336 -12.390 1.00 91.38 84 THR A CA 1
ATOM 696 C C . THR A 1 84 ? 4.138 13.038 -10.988 1.00 91.38 84 THR A C 1
ATOM 698 O O . THR A 1 84 ? 3.531 11.996 -10.712 1.00 91.38 84 THR A O 1
ATOM 701 N N . LEU A 1 85 ? 4.353 14.002 -10.090 1.00 92.31 85 LEU A N 1
ATOM 702 C CA . LEU A 1 85 ? 3.862 13.936 -8.718 1.00 92.31 85 LEU A CA 1
ATOM 703 C C . LEU A 1 85 ? 2.328 13.891 -8.668 1.00 92.31 85 LEU A C 1
ATOM 705 O O . LEU A 1 85 ? 1.777 13.191 -7.827 1.00 92.31 85 LEU A O 1
ATOM 709 N N . ASP A 1 86 ? 1.637 14.563 -9.590 1.00 93.62 86 ASP A N 1
ATOM 710 C CA . ASP A 1 86 ? 0.171 14.600 -9.622 1.00 93.62 86 ASP A CA 1
ATOM 711 C C . ASP A 1 86 ? -0.443 13.217 -9.856 1.00 93.62 86 ASP A C 1
ATOM 713 O O . ASP A 1 86 ? -1.341 12.811 -9.120 1.00 93.62 86 ASP A O 1
ATOM 717 N N . ILE A 1 87 ? 0.081 12.445 -10.817 1.00 91.69 87 ILE A N 1
ATOM 718 C CA . ILE A 1 87 ? -0.385 11.072 -11.074 1.00 91.69 87 ILE A CA 1
ATOM 719 C C . ILE A 1 87 ? -0.147 10.193 -9.843 1.00 91.69 87 ILE A C 1
ATOM 721 O O . ILE A 1 87 ? -0.997 9.369 -9.488 1.00 91.69 87 ILE A O 1
ATOM 725 N N . TYR A 1 88 ? 1.006 10.366 -9.191 1.00 95.00 88 TYR A N 1
ATOM 726 C CA . TYR A 1 88 ? 1.336 9.638 -7.973 1.00 95.00 88 TYR A CA 1
ATOM 727 C C . TYR A 1 88 ? 0.368 9.980 -6.836 1.00 95.00 88 TYR A C 1
ATOM 729 O O . TYR A 1 88 ? -0.250 9.077 -6.278 1.00 95.00 88 TYR A O 1
ATOM 737 N N . MET A 1 89 ? 0.195 11.267 -6.522 1.00 95.31 89 MET A N 1
ATOM 738 C CA . MET A 1 89 ? -0.678 11.732 -5.442 1.00 95.31 89 MET A CA 1
ATOM 739 C C . MET A 1 89 ? -2.143 11.379 -5.696 1.00 95.31 89 MET A C 1
ATOM 741 O O . MET A 1 89 ? -2.839 10.974 -4.769 1.00 95.31 89 MET A O 1
ATOM 745 N N . GLU A 1 90 ? -2.624 11.477 -6.938 1.00 93.88 90 GLU A N 1
ATOM 746 C CA . GLU A 1 90 ? -3.997 11.103 -7.280 1.00 93.88 90 GLU A CA 1
ATOM 747 C C . GLU A 1 90 ? -4.235 9.601 -7.064 1.00 93.88 90 GLU A C 1
ATOM 749 O O . GLU A 1 90 ? -5.235 9.204 -6.460 1.00 93.88 90 GLU A O 1
ATOM 754 N N . GLY A 1 91 ? -3.320 8.754 -7.547 1.00 94.44 91 GLY A N 1
ATOM 755 C CA . GLY A 1 91 ? -3.405 7.309 -7.364 1.00 94.44 91 GLY A CA 1
ATOM 756 C C . GLY A 1 91 ? -3.281 6.915 -5.895 1.00 94.44 91 GLY A C 1
ATOM 757 O O . GLY A 1 91 ? -4.140 6.210 -5.366 1.00 94.44 91 GLY A O 1
ATOM 758 N N . PHE A 1 92 ? -2.253 7.414 -5.212 1.00 95.38 92 PHE A N 1
ATOM 759 C CA . PHE A 1 92 ? -2.003 7.094 -3.813 1.00 95.38 92 PHE A CA 1
ATOM 760 C C . PHE A 1 92 ? -3.115 7.612 -2.892 1.00 95.38 92 PHE A C 1
ATOM 762 O O . PHE A 1 92 ? -3.636 6.854 -2.081 1.00 95.38 92 PHE A O 1
ATOM 769 N N . GLY A 1 93 ? -3.609 8.832 -3.106 1.00 93.50 93 GLY A N 1
ATOM 770 C CA . GLY A 1 93 ? -4.740 9.372 -2.350 1.00 93.50 93 GLY A CA 1
ATOM 771 C C . GLY A 1 93 ? -6.045 8.591 -2.561 1.00 93.50 93 GLY A C 1
ATOM 772 O O . GLY A 1 93 ? -6.870 8.498 -1.654 1.00 93.50 93 GLY A O 1
ATOM 773 N N . LYS A 1 94 ? -6.253 7.970 -3.734 1.00 91.94 94 LYS A N 1
ATOM 774 C CA . LYS A 1 94 ? -7.373 7.028 -3.942 1.00 91.94 94 LYS A CA 1
ATOM 775 C C . LYS A 1 94 ? -7.206 5.750 -3.120 1.00 91.94 94 LYS A C 1
ATOM 777 O O . LYS A 1 94 ? -8.205 5.222 -2.636 1.00 91.94 94 LYS A O 1
ATOM 782 N N . TYR A 1 95 ? -5.975 5.259 -2.971 1.00 93.31 95 TYR A N 1
ATOM 783 C CA . TYR A 1 95 ? -5.682 4.127 -2.097 1.00 93.31 95 TYR A CA 1
ATOM 784 C C . TYR A 1 95 ? -5.935 4.485 -0.626 1.00 93.31 95 TYR A C 1
ATOM 786 O O . TYR A 1 95 ? -6.649 3.757 0.055 1.00 93.31 95 TYR A O 1
ATOM 794 N N . GLU A 1 96 ? -5.433 5.625 -0.149 1.00 90.00 96 GLU A N 1
ATOM 795 C CA . GLU A 1 96 ? -5.640 6.076 1.235 1.00 90.00 96 GLU A CA 1
ATOM 796 C C . GLU A 1 96 ? -7.132 6.218 1.570 1.00 90.00 96 GLU A C 1
ATOM 798 O O . GLU A 1 96 ? -7.605 5.639 2.545 1.00 90.00 96 GLU A O 1
ATOM 803 N N . LYS A 1 97 ? -7.916 6.862 0.695 1.00 85.25 97 LYS A N 1
ATOM 804 C CA . LYS A 1 97 ? -9.378 6.984 0.856 1.00 85.25 97 LYS A CA 1
ATOM 805 C C . LYS A 1 97 ? -10.117 5.647 0.878 1.00 85.25 97 LYS A C 1
ATOM 807 O O . LYS A 1 97 ? -11.214 5.569 1.418 1.00 85.25 97 LYS A O 1
ATOM 812 N N . ARG A 1 98 ? -9.563 4.593 0.271 1.00 83.94 98 ARG A N 1
ATOM 813 C CA . ARG A 1 98 ? -10.128 3.239 0.386 1.00 83.94 98 ARG A CA 1
ATOM 814 C C . ARG A 1 98 ? -9.928 2.673 1.787 1.00 83.94 98 ARG A C 1
ATOM 816 O O . ARG A 1 98 ? -10.781 1.918 2.242 1.00 83.94 98 ARG A O 1
ATOM 823 N N . GLN A 1 99 ? -8.793 2.986 2.412 1.00 79.56 99 GLN A N 1
ATOM 824 C CA . GLN A 1 99 ? -8.450 2.528 3.758 1.00 79.56 99 GLN A CA 1
ATOM 825 C C . GLN A 1 99 ? -9.178 3.327 4.845 1.00 79.56 99 GLN A C 1
ATOM 827 O O . GLN A 1 99 ? -9.376 2.820 5.949 1.00 79.56 99 GLN A O 1
ATOM 832 N N . GLU A 1 100 ? -9.639 4.540 4.533 1.00 76.94 100 GLU A N 1
ATOM 833 C CA . GLU A 1 100 ? -10.589 5.256 5.379 1.00 76.94 100 GLU A CA 1
ATOM 834 C C . GLU A 1 100 ? -11.911 4.481 5.476 1.00 76.94 100 GLU A C 1
ATOM 836 O O . GLU A 1 100 ? -12.708 4.401 4.537 1.00 76.94 100 GLU A O 1
ATOM 841 N N . LYS A 1 101 ? -12.158 3.911 6.657 1.00 72.06 101 LYS A N 1
ATOM 842 C CA . LYS A 1 101 ? -13.422 3.248 6.972 1.00 72.06 101 LYS A CA 1
ATOM 843 C C . LYS A 1 101 ? -14.518 4.292 7.125 1.00 72.06 101 LYS A C 1
ATOM 845 O O . LYS A 1 101 ? -14.556 5.035 8.106 1.00 72.06 101 LYS A O 1
ATOM 850 N N . PHE A 1 102 ? -15.445 4.327 6.174 1.00 76.38 102 PHE A N 1
ATOM 851 C CA . PHE A 1 102 ? -16.672 5.097 6.333 1.00 76.38 102 PHE A CA 1
ATOM 852 C C . PHE A 1 102 ? -17.645 4.289 7.191 1.00 76.38 102 PHE A C 1
ATOM 854 O O . PHE A 1 102 ? -18.224 3.312 6.726 1.00 76.38 102 PHE A O 1
ATOM 861 N N . MET A 1 103 ? -17.812 4.669 8.455 1.00 81.50 103 MET A N 1
ATOM 862 C CA . MET A 1 103 ? -18.702 3.960 9.374 1.00 81.50 103 MET A CA 1
ATOM 863 C C . MET A 1 103 ? -20.137 4.481 9.241 1.00 81.50 103 MET A C 1
ATOM 865 O O . MET A 1 103 ? -20.396 5.676 9.372 1.00 81.50 103 MET A O 1
ATOM 869 N N . ALA A 1 104 ? -21.089 3.576 9.032 1.00 83.69 104 ALA A N 1
ATOM 870 C CA . ALA A 1 104 ? -22.516 3.864 9.060 1.00 83.69 104 ALA A CA 1
ATOM 871 C C . ALA A 1 104 ? -23.107 3.478 10.422 1.00 83.69 104 ALA A C 1
ATOM 873 O O . ALA A 1 104 ? -22.917 2.359 10.905 1.00 83.69 104 ALA A O 1
ATOM 874 N N . LYS A 1 105 ? -23.862 4.393 11.041 1.00 87.12 105 LYS A N 1
ATOM 875 C CA . LYS A 1 105 ? -24.658 4.093 12.236 1.00 87.12 105 LYS A CA 1
ATOM 876 C C . LYS A 1 105 ? -26.011 3.540 11.807 1.00 87.12 105 LYS A C 1
ATOM 878 O O . LYS A 1 105 ? -26.832 4.269 11.257 1.00 87.12 105 LYS A O 1
ATOM 883 N N . ILE A 1 106 ? -26.256 2.266 12.081 1.00 84.31 106 ILE A N 1
ATOM 884 C CA . ILE A 1 106 ? -27.548 1.629 11.827 1.00 84.31 106 ILE A CA 1
ATOM 885 C C . ILE A 1 106 ? -28.401 1.756 13.083 1.00 84.31 106 ILE A C 1
ATOM 887 O O . ILE A 1 106 ? -27.933 1.436 14.173 1.00 84.31 106 ILE A O 1
ATOM 891 N N . VAL A 1 107 ? -29.650 2.205 12.932 1.00 88.00 107 VAL A N 1
ATOM 892 C CA . VAL A 1 107 ? -30.638 2.304 14.016 1.00 88.00 107 VAL A CA 1
ATOM 893 C C . VAL A 1 107 ? -31.840 1.434 13.660 1.00 88.00 107 VAL A C 1
ATOM 895 O O . VAL A 1 107 ? -32.485 1.654 12.639 1.00 88.00 107 VAL A O 1
ATOM 898 N N . THR A 1 108 ? -32.136 0.426 14.480 1.00 83.25 108 THR A N 1
ATOM 899 C CA . THR A 1 108 ? -33.268 -0.487 14.269 1.00 83.25 108 THR A CA 1
ATOM 900 C C . THR A 1 108 ? -33.796 -1.021 15.598 1.00 83.25 108 THR A C 1
ATOM 902 O O . THR A 1 108 ? -33.019 -1.273 16.518 1.00 83.25 108 THR A O 1
ATOM 905 N N . TYR A 1 109 ? -35.121 -1.155 15.723 1.00 87.69 109 TYR A N 1
ATOM 906 C CA . TYR A 1 109 ? -35.814 -1.631 16.934 1.00 87.69 109 TYR A CA 1
ATOM 907 C C . TYR A 1 109 ? -35.315 -0.986 18.247 1.00 87.69 109 TYR A C 1
ATOM 909 O O . TYR A 1 109 ? -35.105 -1.668 19.248 1.00 87.69 109 TYR A O 1
ATOM 917 N N . GLY A 1 110 ? -35.068 0.330 18.235 1.00 90.31 110 GLY A N 1
ATOM 918 C CA . GLY A 1 110 ? -34.593 1.075 19.410 1.00 90.31 110 GLY A CA 1
ATOM 919 C C . GLY A 1 110 ? -33.132 0.813 19.806 1.00 90.31 110 GLY A C 1
ATOM 920 O O . GLY A 1 110 ? -32.687 1.303 20.840 1.00 90.31 110 GLY A O 1
ATOM 921 N N . LYS A 1 111 ? -32.370 0.068 19.000 1.00 89.31 111 LYS A N 1
ATOM 922 C CA . LYS A 1 111 ? -30.934 -0.178 19.187 1.00 89.31 111 LYS A CA 1
ATOM 923 C C . LYS A 1 111 ? -30.138 0.469 18.063 1.00 89.31 111 LYS A C 1
ATOM 925 O O . LYS A 1 111 ? -30.661 0.692 16.970 1.00 89.31 111 LYS A O 1
ATOM 930 N N . TYR A 1 112 ? -28.861 0.738 18.319 1.00 89.69 112 TYR A N 1
ATOM 931 C CA . TYR A 1 112 ? -27.930 1.140 17.274 1.00 89.69 112 TYR A CA 1
ATOM 932 C C . TYR A 1 112 ? -26.633 0.345 17.331 1.00 89.69 112 TYR A C 1
ATOM 934 O O . TYR A 1 112 ? -26.209 -0.099 18.397 1.00 89.69 112 TYR A O 1
ATOM 942 N N . PHE A 1 113 ? -25.992 0.208 16.177 1.00 87.31 113 PHE A N 1
ATOM 943 C CA . PHE A 1 113 ? -24.633 -0.304 16.053 1.00 87.31 113 PHE A CA 1
ATOM 944 C C . PHE A 1 113 ? -23.930 0.378 14.876 1.00 87.31 113 PHE A C 1
ATOM 946 O O . PHE A 1 113 ? -24.577 0.902 13.967 1.00 87.31 113 PHE A O 1
ATOM 953 N N . TRP A 1 114 ? -22.601 0.417 14.927 1.00 87.06 114 TRP A N 1
ATOM 954 C CA . TRP A 1 114 ? -21.770 0.931 13.844 1.00 87.06 114 TRP A CA 1
ATOM 955 C C . TRP A 1 114 ? -21.329 -0.223 12.955 1.00 87.06 114 TRP A C 1
ATOM 957 O O . TRP A 1 114 ? -20.935 -1.272 13.458 1.00 87.06 114 TRP A O 1
ATOM 967 N N . VAL A 1 115 ? -21.384 -0.019 11.646 1.00 85.12 115 VAL A N 1
ATOM 968 C CA . VAL A 1 115 ? -20.898 -0.972 10.649 1.00 85.12 115 VAL A CA 1
ATOM 969 C C . VAL A 1 115 ? -20.037 -0.234 9.637 1.00 85.12 115 VAL A C 1
ATOM 971 O O . VAL A 1 115 ? -20.287 0.938 9.352 1.00 85.12 115 VAL A O 1
ATOM 974 N N . ASP A 1 116 ? -19.031 -0.901 9.087 1.00 81.88 116 ASP A N 1
ATOM 975 C CA . ASP A 1 116 ? -18.321 -0.378 7.927 1.00 81.88 116 ASP A CA 1
ATOM 976 C C . ASP A 1 116 ? -19.286 -0.298 6.729 1.00 81.88 116 ASP A C 1
ATOM 978 O O . ASP A 1 116 ? -20.028 -1.234 6.426 1.00 81.88 116 ASP A O 1
ATOM 982 N N . PHE A 1 117 ? -19.336 0.846 6.053 1.00 80.25 117 PHE A N 1
ATOM 983 C CA . PHE A 1 117 ? -20.270 1.058 4.952 1.00 80.25 117 PHE A CA 1
ATOM 984 C C . PHE A 1 117 ? -19.944 0.207 3.724 1.00 80.25 117 PHE A C 1
ATOM 986 O O . PHE A 1 117 ? -20.865 -0.205 3.014 1.00 80.25 117 PHE A O 1
ATOM 993 N N . GLN A 1 118 ? -18.666 -0.076 3.447 1.00 74.94 118 GLN A N 1
ATOM 994 C CA . GLN A 1 118 ? -18.320 -0.988 2.359 1.00 74.94 118 GLN A CA 1
ATOM 995 C C . GLN A 1 118 ? -18.807 -2.400 2.681 1.00 74.94 118 GLN A C 1
ATOM 997 O O . GLN A 1 118 ? -19.377 -3.047 1.801 1.00 74.94 118 GLN A O 1
ATOM 1002 N N . GLU A 1 119 ? -18.647 -2.855 3.924 1.00 75.38 119 GLU A N 1
ATOM 1003 C CA . GLU A 1 119 ? -19.193 -4.134 4.396 1.00 75.38 119 GLU A CA 1
ATOM 1004 C C . GLU A 1 119 ? -20.725 -4.167 4.262 1.00 75.38 119 GLU A C 1
ATOM 1006 O O . GLU A 1 119 ? -21.291 -5.106 3.695 1.00 75.38 119 GLU A O 1
ATOM 1011 N N . LEU A 1 120 ? -21.397 -3.084 4.668 1.00 78.44 120 LEU A N 1
ATOM 1012 C CA . LEU A 1 120 ? -22.844 -2.914 4.528 1.00 78.44 120 LEU A CA 1
ATOM 1013 C C . LEU A 1 120 ? -23.318 -2.960 3.063 1.00 78.44 120 LEU A C 1
ATOM 1015 O O . LEU A 1 120 ? -24.395 -3.484 2.775 1.00 78.44 120 LEU A O 1
ATOM 1019 N N . TRP A 1 121 ? -22.548 -2.406 2.123 1.00 76.75 121 TRP A N 1
ATOM 1020 C CA . TRP A 1 121 ? -22.918 -2.334 0.704 1.00 76.75 121 TRP A CA 1
ATOM 1021 C C . TRP A 1 121 ? -22.566 -3.604 -0.087 1.00 76.75 121 TRP A C 1
ATOM 1023 O O . TRP A 1 121 ? -23.264 -3.969 -1.043 1.00 76.75 121 TRP A O 1
ATOM 1033 N N . ASN A 1 122 ? -21.490 -4.298 0.288 1.00 70.19 122 ASN A N 1
ATOM 1034 C CA . ASN A 1 122 ? -20.931 -5.436 -0.447 1.00 70.19 122 ASN A CA 1
ATOM 1035 C C . ASN A 1 122 ? -21.386 -6.796 0.108 1.00 70.19 122 ASN A C 1
ATOM 1037 O O . ASN A 1 122 ? -20.609 -7.738 0.205 1.00 70.19 122 ASN A O 1
ATOM 1041 N N . THR A 1 123 ? -22.684 -6.942 0.377 1.00 74.88 123 THR A N 1
ATOM 1042 C CA . THR A 1 123 ? -23.296 -8.161 0.955 1.00 74.88 123 THR A CA 1
ATOM 1043 C C . THR A 1 123 ? -23.346 -9.389 0.028 1.00 74.88 123 THR A C 1
ATOM 1045 O O . THR A 1 123 ? -23.891 -10.426 0.405 1.00 74.88 123 THR A O 1
ATOM 1048 N N . GLY A 1 124 ? -22.880 -9.280 -1.222 1.00 71.62 124 GLY A N 1
ATOM 1049 C CA . GLY A 1 124 ? -22.987 -10.339 -2.239 1.00 71.62 124 GLY A CA 1
ATOM 1050 C C . GLY A 1 124 ? -24.407 -10.590 -2.780 1.00 71.62 124 GLY A C 1
ATOM 1051 O O . GLY A 1 124 ? -24.609 -11.474 -3.611 1.00 71.62 124 GLY A O 1
ATOM 1052 N N . ARG A 1 125 ? -25.414 -9.817 -2.349 1.00 69.75 125 ARG A N 1
ATOM 1053 C CA . ARG A 1 125 ? -26.816 -9.942 -2.792 1.00 69.75 125 ARG A CA 1
ATOM 1054 C C . ARG A 1 125 ? -27.110 -8.992 -3.965 1.00 69.75 125 ARG A C 1
ATOM 1056 O O . ARG A 1 125 ? -26.652 -7.853 -3.980 1.00 69.75 125 ARG A O 1
ATOM 1063 N N . LYS A 1 126 ? -27.951 -9.422 -4.923 1.00 67.25 126 LYS A N 1
ATOM 1064 C CA . LYS A 1 126 ? -28.379 -8.595 -6.082 1.00 67.25 126 LYS A CA 1
ATOM 1065 C C . LYS A 1 126 ? -29.108 -7.305 -5.681 1.00 67.25 126 LYS A C 1
ATOM 1067 O O . LYS A 1 126 ? -28.987 -6.299 -6.370 1.00 67.25 126 LYS A O 1
ATOM 1072 N N . ARG A 1 127 ? -29.883 -7.331 -4.592 1.00 62.81 127 ARG A N 1
ATOM 1073 C CA . ARG A 1 127 ? -30.598 -6.159 -4.066 1.00 62.81 127 ARG A CA 1
ATOM 1074 C C . ARG A 1 127 ? -29.788 -5.550 -2.925 1.00 62.81 127 ARG A C 1
ATOM 1076 O O . ARG A 1 127 ? -29.750 -6.109 -1.833 1.00 62.81 127 ARG A O 1
ATOM 1083 N N . LYS A 1 128 ? -29.151 -4.409 -3.186 1.00 63.81 128 LYS A N 1
ATOM 1084 C CA . LYS A 1 128 ? -28.337 -3.675 -2.210 1.00 63.81 128 LYS A CA 1
ATOM 1085 C C . LYS A 1 128 ? -29.201 -2.714 -1.383 1.00 63.81 128 LYS A C 1
ATOM 1087 O O . LYS A 1 128 ? -29.234 -1.520 -1.640 1.00 63.81 128 LYS A O 1
ATOM 1092 N N . GLY A 1 129 ? -29.963 -3.265 -0.440 1.00 59.31 129 GLY A N 1
ATOM 1093 C CA . GLY A 1 129 ? -30.332 -2.624 0.835 1.00 59.31 129 GLY A CA 1
ATOM 1094 C C . GLY A 1 129 ? -31.103 -1.293 0.898 1.00 59.31 129 GLY A C 1
ATOM 1095 O O . GLY A 1 129 ? -31.399 -0.882 2.010 1.00 59.31 129 GLY A O 1
ATOM 1096 N N . GLY A 1 130 ? -31.448 -0.605 -0.195 1.00 60.38 130 GLY A N 1
ATOM 1097 C CA . GLY A 1 130 ? -32.300 0.602 -0.145 1.00 60.38 130 GLY A CA 1
ATOM 1098 C C . GLY A 1 130 ? -31.725 1.803 0.631 1.00 60.38 130 GLY A C 1
ATOM 1099 O O . GLY A 1 130 ? -32.473 2.706 0.993 1.00 60.38 130 GLY A O 1
ATOM 1100 N N . LEU A 1 131 ? -30.415 1.821 0.901 1.00 65.19 131 LEU A N 1
ATOM 1101 C CA . LEU A 1 131 ? -29.731 2.905 1.613 1.00 65.19 131 LEU A CA 1
ATOM 1102 C C . LEU A 1 131 ? -29.579 4.136 0.710 1.00 65.19 131 LEU A C 1
ATOM 1104 O O . LEU A 1 131 ? -29.033 4.037 -0.389 1.00 65.19 131 LEU A O 1
ATOM 1108 N N . ILE A 1 132 ? -30.023 5.298 1.195 1.00 56.91 132 ILE A N 1
ATOM 1109 C CA . ILE A 1 132 ? -29.873 6.593 0.518 1.00 56.91 132 ILE A CA 1
ATOM 1110 C C . ILE A 1 132 ? -28.795 7.396 1.247 1.00 56.91 132 ILE A C 1
ATOM 1112 O O . ILE A 1 132 ? -28.907 7.653 2.445 1.00 56.91 132 ILE A O 1
ATOM 1116 N N . LEU A 1 133 ? -27.750 7.803 0.522 1.00 50.84 133 LEU A N 1
ATOM 1117 C CA . LEU A 1 133 ? -26.720 8.695 1.048 1.00 50.84 133 LEU A CA 1
ATOM 1118 C C . LEU A 1 133 ? -27.288 10.125 1.088 1.00 50.84 133 LEU A C 1
ATOM 1120 O O . LEU A 1 133 ? -27.420 10.771 0.050 1.00 50.84 133 LEU A O 1
ATOM 1124 N N . TYR A 1 134 ? -27.660 10.612 2.271 1.00 47.09 134 TYR A N 1
ATOM 1125 C CA . TYR A 1 134 ? -28.102 11.996 2.452 1.00 47.09 134 TYR A CA 1
ATOM 1126 C C . TYR A 1 134 ? -26.904 12.877 2.816 1.00 47.09 134 TYR A C 1
ATOM 1128 O O . TYR A 1 134 ? -26.255 12.661 3.838 1.00 47.09 134 TYR A O 1
ATOM 1136 N N . ARG A 1 135 ? -26.600 13.874 1.980 1.00 43.22 135 ARG A N 1
ATOM 1137 C CA . ARG A 1 135 ? -25.579 14.886 2.272 1.00 43.22 135 ARG A CA 1
ATOM 1138 C C . ARG A 1 135 ? -26.286 16.080 2.909 1.00 43.22 135 ARG A C 1
ATOM 1140 O O . ARG A 1 135 ? -26.935 16.852 2.207 1.00 43.22 135 ARG A O 1
ATOM 1147 N N . GLY A 1 136 ? -26.212 16.199 4.232 1.00 43.34 136 GLY A N 1
ATOM 1148 C CA . GLY A 1 136 ? -26.704 17.390 4.919 1.00 43.34 136 GLY A CA 1
ATOM 1149 C C . GLY A 1 136 ? -25.924 18.612 4.440 1.00 43.34 136 GLY A C 1
ATOM 1150 O O . GLY A 1 136 ? -24.696 18.576 4.404 1.00 43.34 136 GLY A O 1
ATOM 1151 N N . LYS A 1 137 ? -26.622 19.678 4.037 1.00 48.56 137 LYS A N 1
ATOM 1152 C CA . LYS A 1 137 ? -26.003 21.003 3.994 1.00 48.56 137 LYS A CA 1
ATOM 1153 C C . LYS A 1 137 ? -25.773 21.403 5.448 1.00 48.56 137 LYS A C 1
ATOM 1155 O O . LYS A 1 137 ? -26.748 21.549 6.180 1.00 48.56 137 LYS A O 1
ATOM 1160 N N . GLU A 1 138 ? -24.515 21.497 5.861 1.00 47.62 138 GLU A N 1
ATOM 1161 C CA . GLU A 1 138 ? -24.166 22.187 7.102 1.00 47.62 138 GLU A CA 1
ATOM 1162 C C . GLU A 1 138 ? -24.658 23.635 6.966 1.00 47.62 138 GLU A C 1
ATOM 1164 O O . GLU A 1 138 ? -24.415 24.279 5.940 1.00 47.62 138 GLU A O 1
ATOM 1169 N N . GLY A 1 139 ? -25.474 24.060 7.930 1.00 44.88 139 GLY A N 1
ATOM 1170 C CA . GLY A 1 139 ? -26.017 25.413 8.039 1.00 44.88 139 GLY A CA 1
ATOM 1171 C C . GLY A 1 139 ? -25.217 26.251 9.016 1.00 44.88 139 GLY A C 1
ATOM 1172 O O . GLY A 1 139 ? -24.505 25.650 9.851 1.00 44.88 139 GLY A O 1
#